Protein AF-A0A3D6DGV2-F1 (afdb_monomer_lite)

pLDDT: mean 93.71, std 5.13, range [60.53, 98.0]

Radius of gyration: 23.55 Å; chains: 1; bounding box: 54×22×65 Å

Sequence (144 aa):
LPEEVRERTDILDSVGNTTAAIGKGFAIASAALTALALFAAYVEFTGIDGINIFKANVLAALFIGGMIPVVFSALAMNSVGKAAMEMVQEVRRQFKEIPGILEGTGTPEYGKCVDISTQAALKEMMLPGAMTIAFPLVIGLVPL

Structure (mmCIF, N/CA/C/O backbone):
data_AF-A0A3D6DGV2-F1
#
_entry.id   AF-A0A3D6DGV2-F1
#
loop_
_atom_site.group_PDB
_atom_site.id
_atom_site.type_symbol
_atom_site.label_atom_id
_atom_site.label_alt_id
_atom_site.label_comp_id
_atom_site.label_asym_id
_atom_site.label_entity_id
_atom_site.label_seq_id
_atom_site.pdbx_PDB_ins_code
_atom_site.Cartn_x
_atom_site.Cartn_y
_atom_site.Cartn_z
_atom_site.occupancy
_atom_site.B_iso_or_equiv
_atom_site.auth_seq_id
_atom_site.auth_comp_id
_atom_site.auth_asym_id
_atom_site.auth_atom_id
_atom_site.pdbx_PDB_model_num
ATOM 1 N N . LEU A 1 1 ? -8.568 1.011 33.027 1.00 84.56 1 LEU A N 1
ATOM 2 C CA . LEU A 1 1 ? -7.113 1.158 33.272 1.00 84.56 1 LEU A CA 1
ATOM 3 C C . LEU A 1 1 ? -6.863 2.555 33.832 1.00 84.56 1 LEU A C 1
ATOM 5 O O . LEU A 1 1 ? -7.689 3.419 33.555 1.00 84.56 1 LEU A O 1
ATOM 9 N N . PRO A 1 2 ? -5.798 2.778 34.619 1.00 95.44 2 PRO A N 1
ATOM 10 C CA . PRO A 1 2 ? -5.408 4.117 35.064 1.00 95.44 2 PRO A CA 1
ATOM 11 C C . PRO A 1 2 ? -5.113 5.042 33.875 1.00 95.44 2 PRO A C 1
ATOM 13 O O . PRO A 1 2 ? -4.593 4.581 32.859 1.00 95.44 2 PRO A O 1
ATOM 16 N N . GLU A 1 3 ? -5.414 6.332 34.011 1.00 94.44 3 GLU A N 1
ATOM 17 C CA . GLU A 1 3 ? -5.217 7.344 32.958 1.00 94.44 3 GLU A CA 1
ATOM 18 C C . GLU A 1 3 ? -3.745 7.470 32.532 1.00 94.44 3 GLU A C 1
ATOM 20 O O . GLU A 1 3 ? -3.446 7.524 31.342 1.00 94.44 3 GLU A O 1
ATOM 25 N N . GLU A 1 4 ? -2.821 7.345 33.489 1.00 96.12 4 GLU A N 1
ATOM 26 C CA . GLU A 1 4 ? -1.368 7.317 33.261 1.00 96.12 4 GLU A CA 1
ATOM 27 C C . GLU A 1 4 ? -0.936 6.241 32.245 1.00 96.12 4 GLU A C 1
ATOM 29 O O . GLU A 1 4 ? 0.011 6.435 31.482 1.00 96.12 4 GLU A O 1
ATOM 34 N N . VAL A 1 5 ? -1.632 5.095 32.194 1.00 96.81 5 VAL A N 1
ATOM 35 C CA . VAL A 1 5 ? -1.332 4.044 31.207 1.00 96.81 5 VAL A CA 1
ATOM 36 C C . VAL A 1 5 ? -1.652 4.541 29.804 1.00 96.81 5 VAL A C 1
ATOM 38 O O . VAL A 1 5 ? -0.853 4.326 28.894 1.00 96.81 5 VAL A O 1
ATOM 41 N N . ARG A 1 6 ? -2.791 5.225 29.632 1.00 96.12 6 ARG A N 1
ATOM 42 C CA . ARG A 1 6 ? -3.200 5.760 28.334 1.00 96.12 6 ARG A CA 1
ATOM 43 C C . ARG A 1 6 ? -2.247 6.860 27.875 1.00 96.12 6 ARG A C 1
ATOM 45 O O . ARG A 1 6 ? -1.764 6.784 26.750 1.00 96.12 6 ARG A O 1
ATOM 52 N N . GLU A 1 7 ? -1.903 7.786 28.767 1.00 96.25 7 GLU A N 1
ATOM 53 C CA . GLU A 1 7 ? -0.954 8.871 28.496 1.00 96.25 7 GLU A CA 1
ATOM 54 C C . GLU A 1 7 ? 0.400 8.331 28.011 1.00 96.25 7 GLU A C 1
ATOM 56 O O . GLU A 1 7 ? 0.904 8.733 26.961 1.00 96.25 7 GLU A O 1
ATOM 61 N N . ARG A 1 8 ? 0.954 7.333 28.712 1.00 96.50 8 ARG A N 1
ATOM 62 C CA . ARG A 1 8 ? 2.198 6.673 28.291 1.00 96.50 8 ARG A CA 1
ATOM 63 C C . ARG A 1 8 ? 2.061 5.995 26.929 1.00 96.50 8 ARG A C 1
ATOM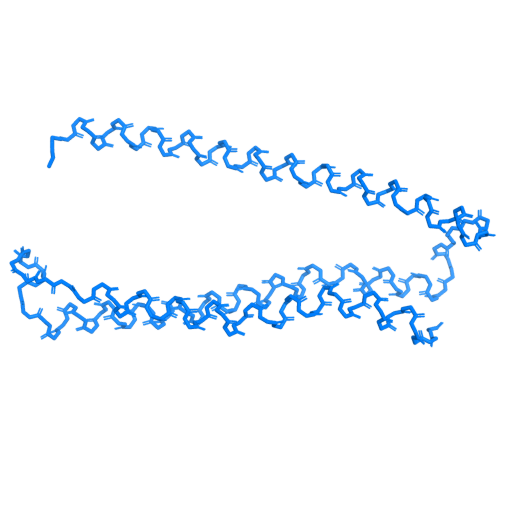 65 O O . ARG A 1 8 ? 2.970 6.106 26.108 1.00 96.50 8 ARG A O 1
ATOM 72 N N . THR A 1 9 ? 0.953 5.297 26.672 1.00 96.88 9 THR A N 1
ATOM 73 C CA . THR A 1 9 ? 0.738 4.639 25.373 1.00 96.88 9 THR A CA 1
ATOM 74 C C . THR A 1 9 ? 0.532 5.626 24.227 1.00 96.88 9 THR A C 1
ATOM 76 O O . THR A 1 9 ? 1.000 5.347 23.130 1.00 96.88 9 THR A O 1
ATOM 79 N N . ASP A 1 10 ? -0.086 6.785 24.463 1.00 96.44 10 ASP A N 1
ATOM 80 C CA . ASP A 1 10 ? -0.289 7.812 23.434 1.00 96.44 10 ASP A CA 1
ATOM 81 C C . ASP A 1 10 ? 1.039 8.491 23.050 1.00 96.44 10 ASP A C 1
ATOM 83 O O . ASP A 1 10 ? 1.294 8.742 21.869 1.00 96.44 10 ASP A O 1
ATOM 87 N N . ILE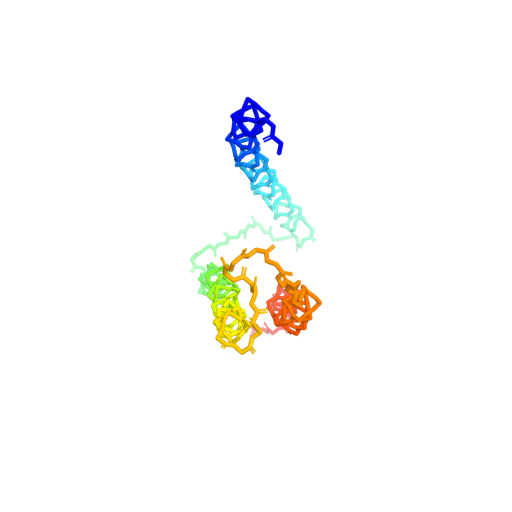 A 1 11 ? 1.942 8.709 24.018 1.00 96.25 11 ILE A N 1
ATOM 88 C CA . ILE A 1 11 ? 3.314 9.166 23.732 1.00 96.25 11 ILE A CA 1
ATOM 89 C C . ILE A 1 11 ? 4.044 8.139 22.853 1.00 96.25 11 ILE A C 1
ATOM 91 O O . ILE A 1 11 ? 4.689 8.511 21.870 1.00 96.25 11 ILE A O 1
ATOM 95 N N . LEU A 1 12 ? 3.928 6.848 23.178 1.00 97.31 12 LEU A N 1
ATOM 96 C CA . LEU A 1 12 ? 4.547 5.776 22.393 1.00 97.31 12 LEU A CA 1
ATOM 97 C C . LEU A 1 12 ? 3.948 5.652 20.985 1.00 97.31 12 LEU A C 1
ATOM 99 O O . LEU A 1 12 ? 4.707 5.454 20.037 1.00 97.31 12 LEU A O 1
ATOM 103 N N . ASP A 1 13 ? 2.632 5.803 20.823 1.00 97.56 13 ASP A N 1
ATOM 104 C CA . ASP A 1 13 ? 1.968 5.782 19.512 1.00 97.56 13 ASP A CA 1
ATOM 105 C C . ASP A 1 13 ? 2.446 6.935 18.619 1.00 97.56 13 ASP A C 1
ATOM 107 O O . ASP A 1 13 ? 2.792 6.732 17.455 1.00 97.56 13 ASP A O 1
ATOM 111 N N . SER A 1 14 ? 2.582 8.138 19.182 1.00 96.94 14 SER A N 1
ATOM 112 C CA . SER A 1 14 ? 3.115 9.306 18.469 1.00 96.94 14 SER A CA 1
ATOM 113 C C . SER A 1 14 ? 4.543 9.077 17.949 1.00 96.94 14 SER A C 1
ATOM 115 O O . SER A 1 14 ? 4.853 9.337 16.777 1.00 96.94 14 SER A O 1
ATOM 117 N N . VAL A 1 15 ? 5.414 8.507 18.791 1.00 97.25 15 VAL A N 1
ATOM 118 C CA . VAL A 1 15 ? 6.765 8.102 18.375 1.00 97.25 15 VAL A CA 1
ATOM 119 C C . VAL A 1 15 ? 6.689 7.013 17.300 1.00 97.25 15 VAL A C 1
ATOM 121 O O . VAL A 1 15 ? 7.359 7.126 16.273 1.00 97.25 15 VAL A O 1
ATOM 124 N N . GLY A 1 16 ? 5.825 6.010 17.479 1.00 97.81 16 GLY A N 1
ATOM 125 C CA . GLY A 1 16 ? 5.597 4.929 16.519 1.00 97.81 16 GLY A CA 1
ATOM 126 C C . GLY A 1 16 ? 5.166 5.426 15.137 1.00 97.81 16 GLY A C 1
ATOM 127 O O . GLY A 1 16 ? 5.715 4.980 14.130 1.00 97.81 16 GLY A O 1
ATOM 128 N N . ASN A 1 17 ? 4.270 6.412 15.072 1.00 97.69 17 ASN A N 1
ATOM 129 C CA . ASN A 1 17 ? 3.838 7.049 13.826 1.00 97.69 17 ASN A CA 1
ATOM 130 C C . ASN A 1 17 ? 5.006 7.738 13.100 1.00 97.69 17 ASN A C 1
ATOM 132 O O . ASN A 1 17 ? 5.144 7.620 11.877 1.00 97.69 17 ASN A O 1
ATOM 136 N N . THR A 1 18 ? 5.902 8.385 13.850 1.00 97.31 18 THR A N 1
ATOM 137 C CA . THR A 1 18 ? 7.126 8.992 13.304 1.00 97.31 18 THR A CA 1
ATOM 138 C C . THR A 1 18 ? 8.095 7.921 12.792 1.00 97.31 18 THR A C 1
ATOM 140 O O . THR A 1 18 ? 8.595 8.018 11.670 1.00 97.31 18 THR A O 1
ATOM 143 N N . THR A 1 19 ? 8.326 6.854 13.561 1.00 96.88 19 THR A N 1
ATOM 144 C CA . THR A 1 19 ? 9.184 5.731 13.150 1.00 96.88 19 THR A CA 1
ATOM 145 C C . THR A 1 19 ? 8.638 5.023 11.908 1.00 96.88 19 THR A C 1
ATOM 147 O O . THR A 1 19 ? 9.400 4.707 10.994 1.00 96.88 19 THR A O 1
ATOM 150 N N . ALA A 1 20 ? 7.320 4.833 11.816 1.00 96.69 20 ALA A N 1
ATOM 151 C CA . ALA A 1 20 ? 6.671 4.267 10.639 1.00 96.69 20 ALA A CA 1
ATOM 152 C C . ALA A 1 20 ? 6.875 5.147 9.394 1.00 96.69 20 ALA A C 1
ATOM 154 O O . ALA A 1 20 ? 7.108 4.626 8.302 1.00 96.69 20 ALA A O 1
ATOM 155 N N . ALA A 1 21 ? 6.830 6.476 9.543 1.00 97.62 21 ALA A N 1
ATOM 156 C CA . ALA A 1 21 ? 7.119 7.405 8.452 1.00 97.62 21 ALA A CA 1
ATOM 157 C C . ALA A 1 21 ? 8.585 7.320 7.991 1.00 97.62 21 ALA A C 1
ATOM 159 O O . ALA A 1 21 ? 8.838 7.252 6.787 1.00 97.62 21 ALA A O 1
ATOM 160 N N . ILE A 1 22 ? 9.539 7.238 8.926 1.00 97.62 22 ILE A N 1
ATOM 161 C CA . ILE A 1 22 ? 10.962 7.019 8.611 1.00 97.62 22 ILE A CA 1
ATOM 162 C C . ILE A 1 22 ? 11.143 5.703 7.840 1.00 97.62 22 ILE A C 1
ATOM 164 O O . ILE A 1 22 ? 11.808 5.684 6.804 1.00 97.62 22 ILE A O 1
ATOM 168 N N . GLY A 1 23 ? 10.499 4.622 8.293 1.00 97.50 23 GLY A N 1
ATOM 169 C CA . GLY A 1 23 ? 10.535 3.322 7.619 1.00 97.50 23 GLY A CA 1
ATOM 170 C C . GLY A 1 23 ? 10.005 3.377 6.183 1.00 97.50 23 GLY A C 1
ATOM 171 O O . GLY A 1 23 ? 10.646 2.855 5.270 1.00 97.50 23 GLY A O 1
ATOM 172 N N . LYS A 1 24 ? 8.883 4.075 5.952 1.00 97.06 24 LYS A N 1
ATOM 173 C CA . LYS A 1 24 ? 8.347 4.318 4.599 1.00 97.06 24 LYS A CA 1
ATOM 174 C C . LYS A 1 24 ? 9.337 5.098 3.731 1.00 97.06 24 LYS A C 1
ATOM 176 O O . LYS A 1 24 ? 9.557 4.722 2.583 1.00 97.06 24 LYS A O 1
ATOM 181 N N . GLY A 1 25 ? 9.959 6.145 4.275 1.00 97.12 25 GLY A N 1
ATOM 182 C CA . GLY A 1 25 ? 10.960 6.944 3.562 1.00 97.12 25 GLY A CA 1
ATOM 183 C C . GLY A 1 25 ? 12.175 6.118 3.134 1.00 97.12 25 GLY A C 1
ATOM 184 O O . GLY A 1 25 ? 12.586 6.178 1.976 1.00 97.12 25 GLY A O 1
ATOM 185 N N . PHE A 1 26 ? 12.702 5.289 4.038 1.00 97.38 26 PHE A N 1
ATOM 186 C CA . PHE A 1 26 ? 13.827 4.403 3.741 1.00 97.38 26 PHE A CA 1
ATOM 187 C C . PHE A 1 26 ? 13.479 3.368 2.664 1.00 97.38 26 PHE A C 1
ATOM 189 O O . PHE A 1 26 ? 14.246 3.178 1.722 1.00 97.38 26 PHE A O 1
ATOM 196 N N . ALA A 1 27 ? 12.298 2.747 2.758 1.00 97.44 27 ALA A N 1
ATOM 197 C CA . ALA A 1 27 ? 11.827 1.790 1.761 1.00 97.44 27 ALA A CA 1
ATOM 198 C C . ALA A 1 27 ? 11.716 2.420 0.362 1.00 97.44 27 ALA A C 1
ATOM 200 O O . ALA A 1 27 ? 12.177 1.826 -0.611 1.00 97.44 27 ALA A O 1
ATOM 201 N N . ILE A 1 28 ? 11.172 3.640 0.258 1.00 96.69 28 ILE A N 1
ATOM 202 C CA . ILE A 1 28 ? 11.053 4.368 -1.016 1.00 96.69 28 ILE A CA 1
ATOM 203 C C . ILE A 1 28 ? 12.435 4.700 -1.589 1.00 96.69 28 ILE A C 1
ATOM 205 O O . ILE A 1 28 ? 12.685 4.451 -2.768 1.00 96.69 28 ILE A O 1
ATOM 209 N N . ALA A 1 29 ? 13.343 5.234 -0.768 1.00 97.31 29 ALA A N 1
ATOM 210 C CA . ALA A 1 29 ? 14.686 5.602 -1.211 1.00 97.31 29 ALA A CA 1
ATOM 211 C C . ALA A 1 29 ? 15.484 4.378 -1.685 1.00 97.31 29 ALA A C 1
ATOM 213 O O . ALA A 1 29 ? 16.075 4.402 -2.765 1.00 97.31 29 ALA A O 1
ATOM 214 N N . SER A 1 30 ? 15.443 3.285 -0.917 1.00 98.00 30 SER A N 1
ATOM 215 C CA . SER A 1 30 ? 16.069 2.020 -1.301 1.00 98.00 30 SER A CA 1
ATOM 216 C C . SER A 1 30 ? 15.473 1.475 -2.600 1.00 98.00 30 SER A C 1
ATOM 218 O O . SER A 1 30 ? 16.224 1.107 -3.496 1.00 98.00 30 SER A O 1
ATOM 220 N N . ALA A 1 31 ? 14.143 1.462 -2.737 1.00 97.19 31 ALA A N 1
ATOM 221 C CA . ALA A 1 31 ? 13.474 0.995 -3.949 1.00 97.19 31 ALA A CA 1
ATOM 222 C C . ALA A 1 31 ? 13.845 1.832 -5.184 1.00 97.19 31 ALA A C 1
ATOM 224 O O . ALA A 1 31 ? 14.072 1.263 -6.249 1.00 97.19 31 ALA A O 1
ATOM 225 N N . ALA A 1 32 ? 13.964 3.157 -5.052 1.00 97.06 32 ALA A N 1
ATOM 226 C CA . ALA A 1 32 ? 14.380 4.035 -6.145 1.00 97.06 32 ALA A CA 1
ATOM 227 C C . ALA A 1 32 ? 15.824 3.755 -6.596 1.00 97.06 32 ALA A C 1
ATOM 229 O O . ALA A 1 32 ? 16.081 3.629 -7.793 1.00 97.06 32 ALA A O 1
ATOM 230 N N . LEU A 1 33 ? 16.758 3.597 -5.651 1.00 97.31 33 LEU A N 1
ATOM 231 C CA . LEU A 1 33 ? 18.149 3.249 -5.963 1.00 97.31 33 LEU A CA 1
ATOM 232 C C . LEU A 1 33 ? 18.253 1.863 -6.612 1.00 97.31 33 LEU A C 1
ATOM 234 O O . LEU A 1 33 ? 18.952 1.700 -7.611 1.00 97.31 33 LEU A O 1
ATOM 238 N N . THR A 1 34 ? 17.518 0.877 -6.094 1.00 97.81 34 THR A N 1
ATOM 239 C CA . THR A 1 34 ? 17.446 -0.461 -6.691 1.00 97.81 34 THR A CA 1
ATOM 240 C C . THR A 1 34 ? 16.844 -0.418 -8.094 1.00 97.81 34 THR A C 1
ATOM 242 O O . THR A 1 34 ? 17.373 -1.065 -8.992 1.00 97.81 34 THR A O 1
ATOM 245 N N . ALA A 1 35 ? 15.785 0.365 -8.320 1.00 95.56 35 ALA A N 1
ATOM 246 C CA . ALA A 1 35 ? 15.179 0.515 -9.639 1.00 95.56 35 ALA A CA 1
ATOM 247 C C . ALA A 1 35 ? 16.166 1.108 -10.657 1.00 95.56 35 ALA A C 1
ATOM 249 O O . ALA A 1 35 ? 16.258 0.597 -11.770 1.00 95.56 35 ALA A O 1
ATOM 250 N N . LEU A 1 36 ? 16.954 2.121 -10.274 1.00 94.19 36 LEU A N 1
ATOM 251 C CA . LEU A 1 36 ? 18.007 2.682 -11.130 1.00 94.19 36 LEU A CA 1
ATOM 252 C C . LEU A 1 36 ? 19.108 1.659 -11.445 1.00 94.19 36 LEU A C 1
ATOM 254 O O . LEU A 1 36 ? 19.545 1.564 -12.591 1.00 94.19 36 LEU A O 1
ATOM 258 N N . ALA A 1 37 ? 19.531 0.868 -10.457 1.00 96.31 37 ALA A N 1
ATOM 259 C CA . ALA A 1 37 ? 20.521 -0.187 -10.664 1.00 96.31 37 ALA A CA 1
ATOM 260 C C . ALA A 1 37 ? 20.003 -1.286 -11.608 1.00 96.31 37 ALA A C 1
ATOM 262 O O . ALA A 1 37 ? 20.705 -1.687 -12.534 1.00 96.31 37 ALA A O 1
ATOM 263 N N . LEU A 1 38 ? 18.755 -1.731 -11.423 1.00 95.19 38 LEU A N 1
ATOM 264 C CA . LEU A 1 38 ? 18.099 -2.694 -12.314 1.00 95.19 38 LEU A CA 1
ATOM 265 C C . LEU A 1 38 ? 17.928 -2.136 -13.731 1.00 95.19 38 LEU A C 1
ATOM 267 O O . LEU A 1 38 ? 18.046 -2.877 -14.701 1.00 95.19 38 LEU A O 1
ATOM 271 N N . PHE A 1 39 ? 17.686 -0.833 -13.860 1.00 90.44 39 PHE A N 1
ATOM 272 C CA . PHE A 1 39 ? 17.588 -0.165 -15.151 1.00 90.44 39 PHE A CA 1
ATOM 273 C C . PHE A 1 39 ? 18.931 -0.133 -15.890 1.00 90.44 39 PHE A C 1
ATOM 275 O O . PHE A 1 39 ? 18.979 -0.450 -17.075 1.00 90.44 39 PHE A O 1
ATOM 282 N N . ALA A 1 40 ? 20.029 0.173 -15.190 1.00 91.44 40 ALA A N 1
ATOM 283 C CA . ALA A 1 40 ? 21.376 0.080 -15.753 1.00 91.44 40 ALA A CA 1
ATOM 284 C C . ALA A 1 40 ? 21.709 -1.360 -16.186 1.00 91.44 40 ALA A C 1
ATOM 286 O O . ALA A 1 40 ? 22.165 -1.574 -17.308 1.00 91.44 40 ALA A O 1
ATOM 287 N N . ALA A 1 41 ? 21.385 -2.348 -15.344 1.00 94.25 41 ALA A N 1
ATOM 288 C CA . ALA A 1 41 ? 21.561 -3.762 -15.672 1.00 94.25 41 ALA A CA 1
ATOM 289 C C . ALA A 1 41 ? 20.717 -4.196 -16.887 1.00 94.25 41 ALA A 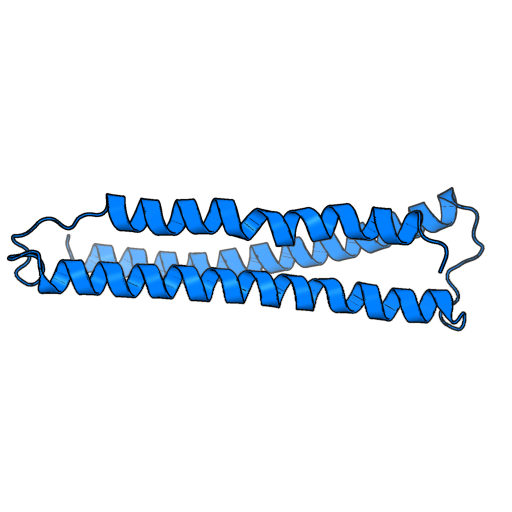C 1
ATOM 291 O O . ALA A 1 41 ? 21.167 -5.002 -17.695 1.00 94.25 41 ALA A O 1
ATOM 292 N N . TYR A 1 42 ? 19.507 -3.651 -17.054 1.00 90.56 42 TYR A N 1
ATOM 293 C CA . TYR A 1 42 ? 18.657 -3.917 -18.218 1.00 90.56 42 TYR A CA 1
ATOM 294 C C . TYR A 1 42 ? 19.254 -3.356 -19.517 1.00 90.56 42 TYR A C 1
ATOM 296 O O . TYR A 1 42 ? 19.247 -4.040 -20.541 1.00 90.56 42 TYR A O 1
ATOM 304 N N . VAL A 1 43 ? 19.793 -2.133 -19.481 1.00 91.31 43 VAL A N 1
ATOM 305 C CA . VAL A 1 43 ? 20.487 -1.513 -20.626 1.00 91.31 43 VAL A CA 1
ATOM 306 C C . VAL A 1 43 ? 21.678 -2.374 -21.057 1.00 91.31 43 VAL A C 1
ATOM 308 O O . VAL A 1 43 ? 21.806 -2.693 -22.237 1.00 91.31 43 VAL A O 1
ATOM 311 N N . GLU A 1 44 ? 22.491 -2.815 -20.094 1.00 92.12 44 GLU A N 1
ATOM 312 C CA . GLU A 1 44 ? 23.639 -3.695 -20.338 1.00 92.12 44 GLU A CA 1
ATOM 313 C C . GLU A 1 44 ? 23.211 -5.054 -20.910 1.00 92.12 44 GLU A C 1
ATOM 315 O O . GLU A 1 44 ? 23.739 -5.496 -21.928 1.00 92.12 44 GLU A O 1
ATOM 320 N N . PHE A 1 45 ? 22.206 -5.692 -20.307 1.00 92.75 45 PHE A N 1
ATOM 321 C CA . PHE A 1 45 ? 21.714 -7.004 -20.731 1.00 92.75 45 PHE A CA 1
ATOM 322 C C . PHE A 1 45 ? 21.105 -6.995 -22.140 1.00 92.75 45 PHE A C 1
ATOM 324 O O . PHE A 1 45 ? 21.257 -7.956 -22.892 1.00 92.75 45 PHE A O 1
ATOM 331 N N . THR A 1 46 ? 20.400 -5.922 -22.503 1.00 90.50 46 THR A N 1
ATOM 332 C CA . THR A 1 46 ? 19.766 -5.788 -23.826 1.00 90.50 46 THR A CA 1
ATOM 333 C C . THR A 1 46 ? 20.722 -5.292 -24.910 1.00 90.50 46 THR A C 1
ATOM 335 O O . THR A 1 46 ? 20.385 -5.378 -26.090 1.00 90.50 46 THR A O 1
ATOM 338 N N . GLY A 1 47 ? 21.901 -4.788 -24.533 1.00 89.00 47 GLY A N 1
ATOM 339 C CA . GLY A 1 47 ? 22.887 -4.245 -25.465 1.00 89.00 47 GLY A CA 1
ATOM 340 C C . GLY A 1 47 ? 22.443 -2.949 -26.147 1.00 89.00 47 GLY A C 1
ATOM 341 O O . GLY A 1 47 ? 22.932 -2.639 -27.231 1.00 89.00 47 GLY A O 1
ATOM 342 N N . ILE A 1 48 ? 21.498 -2.205 -25.560 1.00 87.75 48 ILE A N 1
ATOM 343 C CA . ILE A 1 48 ? 21.097 -0.899 -26.093 1.00 87.75 48 ILE A CA 1
ATOM 344 C C . ILE A 1 48 ? 22.127 0.161 -25.686 1.00 87.75 48 ILE A C 1
ATOM 346 O O . ILE A 1 48 ? 22.524 0.233 -24.529 1.00 87.75 48 ILE A O 1
ATOM 350 N N . ASP A 1 49 ? 22.510 1.043 -26.613 1.00 79.94 49 ASP A N 1
ATOM 351 C CA . ASP A 1 49 ? 23.501 2.108 -26.353 1.00 79.94 49 ASP A CA 1
ATOM 352 C C . ASP A 1 49 ? 23.026 3.153 -25.321 1.00 79.94 49 ASP A C 1
ATOM 354 O O . ASP A 1 49 ? 23.792 3.993 -24.850 1.00 79.94 49 ASP A O 1
ATOM 358 N N . GLY A 1 50 ? 21.735 3.127 -24.981 1.00 77.00 50 GLY A N 1
ATOM 359 C CA . GLY A 1 50 ? 21.101 4.010 -24.014 1.00 77.00 50 GLY A CA 1
ATOM 360 C C . GLY A 1 50 ? 19.636 4.278 -24.350 1.00 77.00 50 GLY A C 1
ATOM 361 O O . GLY A 1 50 ? 19.126 3.922 -25.417 1.00 77.00 50 GLY A O 1
ATOM 362 N N . ILE A 1 51 ? 18.933 4.930 -23.426 1.00 83.94 51 ILE A N 1
ATOM 363 C CA . ILE A 1 51 ? 17.500 5.201 -23.560 1.00 83.94 51 ILE A CA 1
ATOM 364 C C . ILE A 1 51 ? 17.294 6.626 -24.061 1.00 83.94 51 ILE A C 1
ATOM 366 O O . ILE A 1 51 ? 17.492 7.606 -23.346 1.00 83.94 51 ILE A O 1
ATOM 370 N N . ASN A 1 52 ? 16.900 6.734 -25.329 1.00 89.06 52 ASN A N 1
ATOM 371 C CA . ASN A 1 52 ? 16.647 8.012 -25.977 1.00 89.06 52 ASN A CA 1
ATOM 372 C C . ASN A 1 52 ? 15.191 8.453 -25.767 1.00 89.06 52 ASN A C 1
ATOM 374 O O . ASN A 1 52 ? 14.283 7.964 -26.441 1.00 89.06 52 ASN A O 1
ATOM 378 N N . ILE A 1 53 ? 14.992 9.426 -24.877 1.00 90.06 53 ILE A N 1
ATOM 379 C CA . ILE A 1 53 ? 13.680 10.006 -24.549 1.00 90.06 53 ILE A CA 1
ATOM 380 C C . ILE A 1 53 ? 13.039 10.803 -25.694 1.00 90.06 53 ILE A C 1
ATOM 382 O O . ILE A 1 53 ? 11.852 11.097 -25.632 1.00 90.06 53 ILE A O 1
ATOM 386 N N . PHE A 1 54 ? 13.788 11.144 -26.746 1.00 92.19 54 PHE A N 1
ATOM 387 C CA . PHE A 1 54 ? 13.231 11.794 -27.935 1.00 92.19 54 PHE A CA 1
ATOM 388 C C . PHE A 1 54 ? 12.550 10.804 -28.887 1.00 92.19 54 PHE A C 1
ATOM 390 O O . PHE A 1 54 ? 11.857 11.221 -29.814 1.00 92.19 54 PHE A O 1
ATOM 397 N N . LYS A 1 55 ? 12.715 9.489 -28.683 1.00 90.19 55 LYS A N 1
ATOM 398 C CA . LYS A 1 55 ? 11.944 8.489 -29.428 1.00 90.19 55 LYS A CA 1
ATOM 399 C C . LYS A 1 55 ? 10.500 8.499 -28.929 1.00 90.19 55 LYS A C 1
ATOM 401 O O . LYS A 1 55 ? 10.261 8.313 -27.737 1.00 90.19 55 LYS A O 1
ATOM 406 N N . ALA A 1 56 ? 9.549 8.643 -29.853 1.00 91.50 56 ALA A N 1
ATOM 407 C CA . ALA A 1 56 ? 8.121 8.712 -29.541 1.00 91.50 56 ALA A CA 1
ATOM 408 C C . ALA A 1 56 ? 7.654 7.552 -28.642 1.00 91.50 56 ALA A C 1
ATOM 410 O O . ALA A 1 56 ? 6.985 7.791 -27.642 1.00 91.50 56 ALA A O 1
ATOM 411 N N . ASN A 1 57 ? 8.084 6.320 -28.935 1.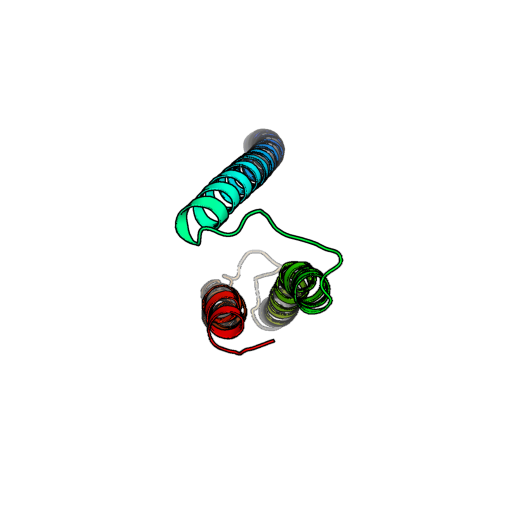00 88.75 57 ASN A N 1
ATOM 412 C CA . ASN A 1 57 ? 7.660 5.127 -28.193 1.00 88.75 57 ASN A CA 1
ATOM 413 C C . ASN A 1 57 ? 8.194 5.132 -26.749 1.00 88.75 57 ASN A C 1
AT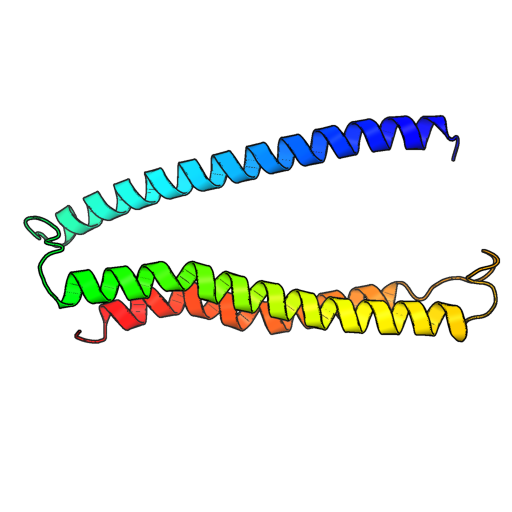OM 415 O O . ASN A 1 57 ? 7.470 4.780 -25.822 1.00 88.75 57 ASN A O 1
ATOM 419 N N . VAL A 1 58 ? 9.430 5.604 -26.537 1.00 90.25 58 VAL A N 1
ATOM 420 C CA . VAL A 1 58 ? 10.039 5.727 -25.199 1.00 90.25 58 VAL A CA 1
ATOM 421 C C . VAL A 1 58 ? 9.325 6.804 -24.387 1.00 90.25 58 VAL A C 1
ATOM 423 O O . VAL A 1 58 ? 8.988 6.581 -23.226 1.00 90.25 58 VAL A O 1
ATOM 426 N N . LEU A 1 59 ? 9.056 7.959 -25.000 1.00 92.69 59 LEU A N 1
ATOM 427 C CA . LEU A 1 59 ? 8.356 9.057 -24.340 1.00 92.69 59 LEU A CA 1
ATOM 428 C C . LEU A 1 59 ? 6.909 8.682 -23.988 1.00 92.69 59 LEU A C 1
ATOM 430 O O . LEU A 1 59 ? 6.446 8.970 -22.886 1.00 92.69 59 LEU A O 1
ATOM 434 N N . ALA A 1 60 ? 6.208 7.993 -24.891 1.00 91.69 60 ALA A N 1
ATOM 435 C CA . ALA A 1 60 ? 4.865 7.482 -24.641 1.00 91.69 60 ALA A CA 1
ATOM 436 C C . ALA A 1 60 ? 4.857 6.475 -23.479 1.00 91.69 60 ALA A C 1
ATOM 438 O O . ALA A 1 60 ? 4.068 6.624 -22.544 1.00 91.69 60 ALA A O 1
ATOM 439 N N . ALA A 1 61 ? 5.772 5.499 -23.485 1.00 91.19 61 ALA A N 1
ATOM 440 C CA . ALA A 1 61 ? 5.895 4.516 -22.411 1.00 91.19 61 ALA A CA 1
ATOM 441 C C . ALA A 1 61 ? 6.257 5.159 -21.060 1.00 91.19 61 ALA A C 1
ATOM 443 O O . ALA A 1 61 ? 5.744 4.727 -20.029 1.00 91.19 61 ALA A O 1
ATOM 444 N N . LEU A 1 62 ? 7.073 6.221 -21.054 1.00 93.12 62 LEU A N 1
ATOM 445 C CA . LEU A 1 62 ? 7.398 6.989 -19.850 1.00 93.12 62 LEU A CA 1
ATOM 446 C C . LEU A 1 62 ? 6.145 7.611 -19.218 1.00 93.12 62 LEU A C 1
ATOM 448 O O . LEU A 1 62 ? 5.942 7.480 -18.011 1.00 93.12 62 LEU A O 1
ATOM 452 N N . PHE A 1 63 ? 5.283 8.249 -20.017 1.00 93.62 63 PHE A N 1
ATOM 453 C CA . PHE A 1 63 ? 4.031 8.819 -19.510 1.00 93.62 63 PHE A CA 1
ATOM 454 C C . PHE A 1 63 ? 3.058 7.742 -19.028 1.00 93.62 63 PHE A C 1
ATOM 456 O O . PHE A 1 63 ? 2.481 7.885 -17.951 1.00 93.62 63 PHE A O 1
ATOM 463 N N . ILE A 1 64 ? 2.903 6.647 -19.781 1.00 92.88 64 ILE A N 1
ATOM 464 C CA . ILE A 1 64 ? 2.041 5.528 -19.377 1.00 92.88 64 ILE A CA 1
ATOM 465 C C . ILE A 1 64 ? 2.537 4.931 -18.054 1.00 92.88 64 ILE A C 1
ATOM 467 O O . ILE A 1 64 ? 1.755 4.801 -17.115 1.00 92.88 64 ILE A O 1
ATOM 471 N N . GLY A 1 65 ? 3.835 4.633 -17.944 1.00 93.19 65 GLY A N 1
ATOM 472 C CA . GLY A 1 65 ? 4.446 4.113 -16.720 1.00 93.19 65 GLY A CA 1
ATOM 473 C C . GLY A 1 65 ? 4.306 5.072 -15.535 1.00 93.19 65 GLY A C 1
ATOM 474 O O . GLY A 1 65 ? 3.963 4.641 -14.437 1.00 93.19 65 GLY A O 1
ATOM 475 N N . GLY A 1 66 ? 4.479 6.378 -15.760 1.00 94.44 66 GLY A N 1
ATOM 476 C CA . GLY A 1 66 ? 4.293 7.413 -14.739 1.00 94.44 66 GLY A CA 1
ATOM 477 C C . GLY A 1 66 ? 2.857 7.531 -14.215 1.00 94.44 66 GLY A C 1
ATOM 478 O O . GLY A 1 66 ? 2.656 7.928 -13.068 1.00 94.44 66 GLY A O 1
ATOM 479 N N . MET A 1 67 ? 1.851 7.144 -15.006 1.00 95.56 67 MET A N 1
ATOM 480 C CA . MET A 1 67 ? 0.453 7.121 -14.562 1.00 95.56 67 MET A CA 1
ATOM 481 C C . MET A 1 67 ? 0.114 5.907 -13.689 1.00 95.56 67 MET A C 1
ATOM 483 O O . MET A 1 67 ? -0.816 5.989 -12.884 1.00 95.56 67 MET A O 1
ATOM 487 N N . ILE A 1 68 ? 0.852 4.795 -13.791 1.00 94.25 68 ILE A N 1
ATOM 488 C CA . ILE A 1 68 ? 0.532 3.553 -13.065 1.00 94.25 68 ILE A CA 1
ATOM 489 C C . ILE A 1 68 ? 0.450 3.748 -11.541 1.00 94.25 68 ILE A C 1
ATOM 491 O O . ILE A 1 68 ? -0.547 3.309 -10.963 1.00 94.25 68 ILE A O 1
ATOM 495 N N . PRO A 1 69 ? 1.389 4.441 -10.861 1.00 95.12 69 PRO A N 1
ATOM 496 C CA . PRO A 1 69 ? 1.268 4.704 -9.424 1.00 95.12 69 PRO A CA 1
ATOM 497 C C . PRO A 1 69 ? 0.023 5.520 -9.049 1.00 95.12 69 PRO A C 1
ATOM 499 O O . PRO A 1 69 ? -0.574 5.293 -7.994 1.00 95.12 69 PRO A O 1
ATOM 502 N N . VAL A 1 70 ? -0.396 6.451 -9.914 1.00 96.00 70 VAL A N 1
ATOM 503 C CA . VAL A 1 70 ? -1.592 7.280 -9.696 1.00 96.00 70 VAL A CA 1
ATOM 504 C C . VAL A 1 70 ? -2.853 6.429 -9.817 1.00 96.00 70 VAL A C 1
ATOM 506 O O . VAL A 1 70 ? -3.715 6.485 -8.942 1.00 96.00 70 VAL A O 1
ATOM 509 N N . VAL A 1 71 ? -2.935 5.585 -10.850 1.00 96.25 71 VAL A N 1
ATOM 510 C CA . VAL A 1 71 ? -4.053 4.647 -11.037 1.00 96.25 71 VAL A CA 1
ATOM 511 C C . VAL A 1 71 ? -4.116 3.643 -9.885 1.00 96.25 71 VAL A C 1
ATOM 513 O O . VAL A 1 71 ? -5.187 3.437 -9.317 1.00 96.25 71 VAL A O 1
ATOM 516 N N . PHE A 1 72 ? -2.976 3.077 -9.477 1.00 96.00 72 PHE A N 1
ATOM 517 C CA . PHE A 1 72 ? -2.883 2.194 -8.311 1.00 96.00 72 PHE 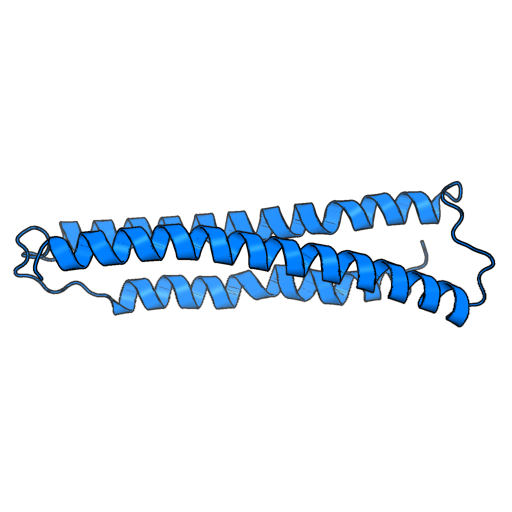A CA 1
ATOM 518 C C . PHE A 1 72 ? -3.435 2.865 -7.050 1.00 96.00 72 PHE A C 1
ATOM 520 O O . PHE A 1 72 ? -4.270 2.291 -6.351 1.00 96.00 72 PHE A O 1
ATOM 527 N N . SER A 1 73 ? -3.006 4.101 -6.787 1.00 96.06 73 SER A N 1
ATOM 528 C CA . SER A 1 73 ? -3.442 4.867 -5.618 1.00 96.06 73 SER A CA 1
ATOM 529 C C . SER A 1 73 ? -4.942 5.156 -5.658 1.00 96.06 73 SER A C 1
ATOM 531 O O . SER A 1 73 ? -5.621 4.987 -4.649 1.00 96.06 73 SER A O 1
ATOM 533 N N . ALA A 1 74 ? -5.479 5.531 -6.822 1.00 96.81 74 ALA A N 1
ATOM 534 C CA . ALA A 1 74 ? -6.905 5.790 -6.995 1.00 96.81 74 ALA A CA 1
ATOM 535 C C . ALA A 1 74 ? -7.756 4.537 -6.737 1.00 96.81 74 ALA A C 1
ATOM 537 O O . ALA A 1 74 ? -8.766 4.616 -6.037 1.00 96.81 74 ALA A O 1
ATOM 538 N N . LEU A 1 75 ? -7.332 3.378 -7.255 1.00 95.81 75 LEU A N 1
ATOM 539 C CA . LEU A 1 75 ? -8.001 2.104 -6.994 1.00 95.81 75 LEU A CA 1
ATOM 540 C C . LEU A 1 75 ? -7.971 1.772 -5.499 1.00 95.81 75 LEU A C 1
ATOM 542 O O . LEU A 1 75 ? -9.028 1.562 -4.912 1.00 95.81 75 LEU A O 1
ATOM 546 N N . ALA A 1 76 ? -6.794 1.821 -4.867 1.00 94.88 76 ALA A N 1
ATOM 547 C CA . ALA A 1 76 ? -6.642 1.514 -3.446 1.00 94.88 76 ALA A CA 1
ATOM 548 C C . ALA A 1 76 ? -7.479 2.444 -2.546 1.00 94.88 76 ALA A C 1
ATOM 550 O O . ALA A 1 76 ? -8.177 1.974 -1.648 1.00 94.88 76 ALA A O 1
ATOM 551 N N . MET A 1 77 ? -7.461 3.758 -2.799 1.00 96.56 77 MET A N 1
ATOM 552 C CA . MET A 1 77 ? -8.248 4.730 -2.030 1.00 96.56 77 MET A CA 1
ATOM 553 C C . MET A 1 77 ? -9.756 4.533 -2.215 1.00 96.56 77 MET A C 1
ATOM 555 O O . MET A 1 77 ? -10.506 4.624 -1.243 1.00 96.56 77 MET A O 1
ATOM 559 N N . ASN A 1 78 ? -10.210 4.226 -3.434 1.00 95.38 78 ASN A N 1
ATOM 560 C CA . ASN A 1 78 ? -11.617 3.930 -3.700 1.00 95.38 78 ASN A CA 1
ATOM 561 C C . ASN A 1 78 ? -12.075 2.666 -2.952 1.00 95.38 78 ASN A C 1
ATOM 563 O O . ASN A 1 78 ? -13.137 2.661 -2.329 1.00 95.38 78 ASN A O 1
ATOM 567 N N . SER A 1 79 ? -11.256 1.614 -2.953 1.00 94.94 79 SER A N 1
ATOM 568 C CA . SER A 1 79 ? -11.531 0.373 -2.226 1.00 94.94 79 SER A CA 1
ATOM 569 C C . SER A 1 79 ? -11.620 0.590 -0.712 1.00 94.94 79 SER A C 1
ATOM 571 O O . SER A 1 79 ? -12.564 0.114 -0.081 1.00 94.94 79 SER A O 1
ATOM 573 N N . VAL A 1 80 ? -10.702 1.378 -0.134 1.00 96.31 80 VAL A N 1
ATOM 574 C CA . VAL A 1 80 ? -10.770 1.777 1.284 1.00 96.31 80 VAL A CA 1
ATOM 575 C C . VAL A 1 80 ? -12.044 2.573 1.566 1.00 96.31 80 VAL A C 1
ATOM 577 O O . VAL A 1 80 ? -12.713 2.308 2.560 1.00 96.31 80 VAL A O 1
ATOM 580 N N . GLY A 1 81 ? -12.419 3.507 0.687 1.00 95.94 81 GLY A N 1
ATOM 581 C CA . GLY A 1 81 ? -13.633 4.311 0.841 1.00 95.94 81 GLY A CA 1
ATOM 582 C C . GLY A 1 81 ? -14.911 3.468 0.904 1.00 95.94 81 GLY A C 1
ATOM 583 O O . GLY A 1 81 ? -15.752 3.693 1.774 1.00 95.94 81 GLY A O 1
ATOM 584 N N . LYS A 1 82 ? -15.038 2.459 0.032 1.00 94.38 82 LYS A N 1
ATOM 585 C CA . LYS A 1 82 ? -16.177 1.524 0.042 1.00 94.38 82 LYS A CA 1
ATOM 586 C C . LYS A 1 82 ? -16.237 0.714 1.338 1.00 94.38 82 LYS A C 1
ATOM 588 O O . LYS A 1 82 ? -17.263 0.727 2.013 1.00 94.38 82 LYS A O 1
ATOM 593 N N . ALA A 1 83 ? -15.124 0.083 1.719 1.00 95.94 83 ALA A N 1
ATOM 594 C CA . ALA A 1 83 ? -15.040 -0.729 2.934 1.00 95.94 83 ALA A CA 1
ATOM 595 C C . ALA A 1 83 ? -15.306 0.098 4.204 1.00 95.94 83 ALA A C 1
ATOM 597 O O . ALA A 1 83 ? -15.991 -0.350 5.121 1.00 95.94 83 ALA A O 1
ATOM 598 N N . ALA A 1 84 ? -14.801 1.334 4.248 1.00 97.00 84 ALA A N 1
ATOM 599 C CA . ALA A 1 84 ? -15.040 2.252 5.353 1.00 97.00 84 ALA A CA 1
ATOM 600 C C . ALA A 1 84 ? -16.520 2.643 5.464 1.00 97.00 84 ALA A C 1
ATOM 602 O O . ALA A 1 84 ? -17.039 2.743 6.574 1.00 97.00 84 ALA A O 1
ATOM 603 N N . MET A 1 85 ? -17.220 2.833 4.341 1.00 97.06 85 MET A N 1
ATOM 604 C CA . MET A 1 85 ? -18.648 3.151 4.370 1.00 97.06 85 MET A CA 1
ATOM 605 C C . MET A 1 85 ? -19.477 1.986 4.921 1.00 97.06 85 MET A C 1
ATOM 607 O O . MET A 1 85 ? -20.347 2.208 5.764 1.00 97.06 85 MET A O 1
ATOM 611 N N . GLU A 1 86 ? -19.176 0.754 4.504 1.00 96.88 86 GLU A N 1
ATOM 612 C CA . GLU A 1 86 ? -19.802 -0.459 5.050 1.00 96.88 86 GLU A CA 1
ATOM 613 C C . GLU A 1 86 ? -19.524 -0.599 6.555 1.00 96.88 86 GLU A C 1
ATOM 615 O O . GLU A 1 86 ? -20.449 -0.812 7.339 1.00 96.88 86 GLU A O 1
ATOM 620 N N . MET A 1 87 ? -18.277 -0.369 6.980 1.00 97.44 87 MET A N 1
ATOM 621 C CA . MET A 1 87 ? -17.884 -0.372 8.393 1.00 97.44 87 MET A CA 1
ATOM 622 C C . MET A 1 87 ? -18.678 0.656 9.214 1.00 97.44 87 MET A C 1
ATOM 624 O O . MET A 1 87 ? -19.187 0.345 10.289 1.00 97.44 87 MET A O 1
ATOM 628 N N . VAL A 1 88 ? -18.823 1.887 8.713 1.00 97.69 88 VAL A N 1
ATOM 629 C CA . VAL A 1 88 ? -19.583 2.947 9.397 1.00 97.69 88 VAL A CA 1
ATOM 630 C C . VAL A 1 88 ? -21.063 2.587 9.501 1.00 97.69 88 VAL A C 1
ATOM 632 O O . VAL A 1 88 ? -21.677 2.830 10.542 1.00 97.69 88 VAL A O 1
ATOM 635 N N . GLN A 1 89 ? -21.651 2.029 8.442 1.00 97.62 89 GLN A N 1
ATOM 636 C CA . GLN A 1 89 ? -23.044 1.582 8.462 1.00 97.62 89 GLN A CA 1
ATOM 637 C C . GLN A 1 89 ? -23.255 0.464 9.487 1.00 97.62 89 GLN A C 1
ATOM 639 O O . GLN A 1 89 ? -24.219 0.531 10.249 1.00 97.62 89 GLN A O 1
ATOM 644 N N . GLU A 1 90 ? -22.332 -0.494 9.572 1.00 97.62 90 GLU A N 1
ATOM 645 C CA . GLU A 1 90 ? -22.401 -1.594 10.534 1.00 97.62 90 GLU A CA 1
ATOM 646 C C . GLU A 1 90 ? -22.246 -1.113 11.982 1.00 97.62 90 GLU A C 1
ATOM 648 O O . GLU A 1 90 ? -23.062 -1.452 12.836 1.00 97.62 90 GLU A O 1
ATOM 653 N N . VAL A 1 91 ? -21.275 -0.241 12.266 1.00 96.94 91 VAL A N 1
ATOM 654 C CA . VAL A 1 91 ? -21.111 0.341 13.610 1.00 96.94 91 VAL A CA 1
ATOM 655 C C . VAL A 1 91 ? -22.355 1.141 14.016 1.00 96.94 91 VAL A C 1
ATOM 657 O O . VAL A 1 91 ? -22.834 1.026 15.144 1.00 96.94 91 VAL A O 1
ATOM 660 N N . ARG A 1 92 ? -22.934 1.921 13.092 1.00 97.00 92 ARG A N 1
ATOM 661 C CA . ARG A 1 92 ? -24.187 2.657 13.341 1.00 97.00 92 ARG A CA 1
ATOM 662 C C . ARG A 1 92 ? -25.367 1.725 13.598 1.00 97.00 92 ARG A C 1
ATOM 664 O O . ARG A 1 92 ? -26.191 2.034 14.457 1.00 97.00 92 ARG A O 1
ATOM 671 N N . ARG A 1 93 ? -25.457 0.611 12.867 1.00 97.38 93 ARG A N 1
ATOM 672 C CA . ARG A 1 93 ? -26.476 -0.420 13.083 1.00 97.38 93 ARG A CA 1
ATOM 673 C C . ARG A 1 93 ? -26.347 -1.002 14.488 1.00 97.38 93 ARG A C 1
ATOM 675 O O . ARG A 1 93 ? -27.330 -0.988 15.222 1.00 97.38 93 ARG A O 1
ATOM 682 N N . GLN A 1 94 ? -25.141 -1.411 14.888 1.00 96.75 94 GLN A N 1
ATOM 683 C CA . GLN A 1 94 ? -24.890 -1.965 16.221 1.00 96.75 94 GLN A CA 1
ATOM 684 C C . GLN A 1 94 ? -25.270 -0.978 17.331 1.00 96.75 94 GLN A C 1
ATOM 686 O O . GLN A 1 94 ? -25.997 -1.357 18.243 1.00 96.75 94 GLN A O 1
ATOM 691 N N . PHE A 1 95 ? -24.892 0.301 17.219 1.00 95.88 95 PHE A N 1
ATOM 692 C CA . PHE A 1 95 ? -25.293 1.319 18.201 1.00 95.88 95 PHE A CA 1
ATOM 693 C C . PHE A 1 95 ? -26.805 1.558 18.284 1.00 95.88 95 PHE A C 1
ATOM 695 O O . PHE A 1 95 ? -27.292 1.967 19.335 1.00 95.88 95 PHE A O 1
ATOM 702 N N . LYS A 1 96 ? -27.550 1.352 17.193 1.00 95.31 96 LYS A N 1
ATOM 703 C CA . LYS A 1 96 ? -29.000 1.586 17.151 1.00 95.31 96 LYS A CA 1
ATOM 704 C C . LYS A 1 96 ? -29.810 0.369 17.600 1.00 95.31 96 LYS A C 1
ATOM 706 O O . LYS A 1 96 ? -30.857 0.535 18.217 1.00 95.31 96 LYS A O 1
ATOM 711 N N . GLU A 1 97 ? -29.380 -0.828 17.216 1.00 95.25 97 GLU A N 1
ATOM 712 C CA . GLU A 1 97 ? -30.164 -2.059 17.354 1.00 95.25 97 GLU A CA 1
ATOM 713 C C . GLU A 1 97 ? -29.793 -2.878 18.591 1.00 95.25 97 GLU A C 1
ATOM 715 O O . GLU A 1 97 ? -30.651 -3.586 19.115 1.00 95.25 97 GLU A O 1
ATOM 720 N N . ILE A 1 98 ? -28.546 -2.794 19.066 1.00 92.69 98 ILE A N 1
ATOM 721 C CA . ILE A 1 98 ? -28.077 -3.586 20.205 1.00 92.69 98 ILE A CA 1
ATOM 722 C C . ILE A 1 98 ? -28.172 -2.729 21.476 1.00 92.69 98 ILE A C 1
ATOM 724 O O . ILE A 1 98 ? -27.390 -1.787 21.645 1.00 92.69 98 ILE A O 1
ATOM 728 N N . PRO A 1 99 ? -29.110 -3.036 22.391 1.00 91.88 99 PRO A N 1
ATOM 729 C CA . PRO A 1 99 ? -29.251 -2.285 23.629 1.00 91.88 99 PRO A CA 1
ATOM 730 C C . PRO A 1 99 ? -28.031 -2.493 24.531 1.00 91.88 99 PRO A C 1
ATOM 732 O O . PRO A 1 99 ? -27.447 -3.578 24.574 1.00 91.88 99 PRO A O 1
ATOM 735 N N . GLY A 1 100 ? -27.656 -1.462 25.284 1.00 91.25 100 GLY A N 1
ATOM 736 C CA . GLY A 1 100 ? -26.572 -1.538 26.256 1.00 91.25 100 GLY A CA 1
ATOM 737 C C . GLY A 1 100 ? -25.197 -1.165 25.706 1.00 91.25 100 GLY A C 1
ATOM 738 O O . GLY A 1 100 ? -24.287 -0.976 26.509 1.00 91.25 100 GLY A O 1
ATOM 739 N N . ILE A 1 101 ? -24.988 -1.052 24.385 1.00 92.25 101 ILE A N 1
ATOM 740 C CA . ILE A 1 101 ? -23.656 -0.716 23.844 1.00 92.25 101 ILE A CA 1
ATOM 741 C C . ILE A 1 101 ? -23.227 0.697 24.257 1.00 92.25 101 ILE A C 1
ATOM 743 O O . ILE A 1 101 ? -22.093 0.887 24.692 1.00 92.25 101 ILE A O 1
ATOM 747 N N . LEU A 1 102 ? -24.119 1.685 24.142 1.00 90.12 102 LEU A N 1
ATOM 748 C CA . LEU A 1 102 ? -23.812 3.070 24.519 1.00 90.12 102 LEU A CA 1
ATOM 749 C C . LEU A 1 102 ? -23.715 3.234 26.040 1.00 90.12 102 LEU A C 1
ATOM 751 O O . LEU A 1 102 ? -22.946 4.056 26.530 1.00 90.12 102 LEU A O 1
ATOM 755 N N . GLU A 1 103 ? -24.456 2.412 26.780 1.00 92.81 103 GLU A N 1
ATOM 756 C CA . GLU A 1 103 ? -24.428 2.340 28.238 1.00 92.81 103 GLU A CA 1
ATOM 757 C C . GLU A 1 103 ? -23.246 1.505 28.769 1.00 92.81 103 GLU A C 1
ATOM 759 O O . GLU A 1 103 ? -23.054 1.415 29.981 1.00 92.81 103 GLU A O 1
ATOM 764 N N . GLY A 1 104 ? -22.461 0.873 27.886 1.00 90.25 104 GLY A N 1
ATOM 765 C CA . GLY A 1 104 ? -21.309 0.035 28.235 1.00 90.25 104 GLY A CA 1
ATOM 766 C C . GLY A 1 104 ? -21.655 -1.318 28.873 1.00 90.25 104 GLY A C 1
ATOM 767 O O . GLY A 1 104 ? -20.770 -1.985 29.403 1.00 90.25 104 GLY A O 1
ATOM 768 N N . THR A 1 105 ? -22.925 -1.728 28.842 1.00 92.81 105 THR A N 1
ATOM 769 C CA . THR A 1 105 ? -23.414 -3.008 29.388 1.00 92.81 105 THR A CA 1
ATOM 770 C C . THR A 1 105 ? -23.612 -4.086 28.316 1.00 92.81 105 THR A C 1
ATOM 772 O O . THR A 1 105 ? -23.624 -5.275 28.631 1.00 92.81 105 THR A O 1
ATOM 775 N N . GLY A 1 106 ? -23.743 -3.683 27.051 1.00 88.38 106 GLY A N 1
ATOM 776 C CA . GLY A 1 106 ? -23.887 -4.548 25.883 1.00 88.38 106 GLY A CA 1
ATOM 777 C C . GLY A 1 106 ? -22.541 -4.881 25.243 1.00 88.38 106 GLY A C 1
ATOM 778 O O . GLY A 1 106 ? -21.606 -4.081 25.270 1.00 88.38 106 GLY A O 1
ATOM 779 N N . THR A 1 107 ? -22.442 -6.068 24.644 1.00 93.12 107 THR A N 1
ATOM 780 C CA . THR A 1 107 ? -21.235 -6.516 23.936 1.00 93.12 107 THR A CA 1
ATOM 781 C C . THR A 1 107 ? -21.379 -6.273 22.427 1.00 93.12 107 THR A C 1
ATOM 783 O O . THR A 1 107 ? -22.351 -6.744 21.835 1.00 93.12 107 THR A O 1
ATOM 786 N N . PRO A 1 108 ? -20.452 -5.533 21.786 1.00 94.88 108 PRO A N 1
ATOM 787 C CA . PRO A 1 108 ? -20.472 -5.327 20.339 1.00 94.88 108 PRO A CA 1
ATOM 788 C C . PRO A 1 108 ? -20.177 -6.604 19.546 1.00 94.88 108 PRO A C 1
ATOM 790 O O . PRO A 1 108 ? -19.437 -7.485 19.992 1.00 94.88 108 PRO A O 1
ATOM 793 N N . GLU A 1 109 ? -20.669 -6.665 18.310 1.00 96.00 109 GLU A N 1
ATOM 794 C CA . GLU A 1 109 ? -20.375 -7.753 17.376 1.00 96.00 109 GLU A CA 1
ATOM 795 C C . GLU A 1 109 ? -19.068 -7.466 16.616 1.00 96.00 109 GLU A C 1
ATOM 797 O O . GLU A 1 109 ? -19.071 -7.105 15.437 1.00 96.00 109 GLU A O 1
ATOM 802 N N . TYR A 1 110 ? -17.919 -7.636 17.277 1.00 95.62 110 TYR A N 1
ATOM 803 C CA . TYR A 1 110 ? -16.604 -7.356 16.674 1.00 95.62 110 TYR A CA 1
ATOM 804 C C . TYR A 1 110 ? -16.328 -8.164 15.397 1.00 95.62 110 TYR A C 1
ATOM 806 O O . TYR A 1 110 ? -15.710 -7.651 14.463 1.00 95.62 110 TYR A O 1
ATOM 814 N N . GLY A 1 111 ? -16.810 -9.412 15.340 1.00 97.19 111 GLY A N 1
ATOM 815 C CA . GLY A 1 111 ? -16.630 -10.298 14.186 1.00 97.19 111 GLY A CA 1
ATOM 816 C C . GLY A 1 111 ? -17.190 -9.711 12.889 1.00 97.19 111 GLY A C 1
ATOM 817 O O . GLY A 1 111 ? -16.551 -9.826 11.852 1.00 97.19 111 GLY A O 1
ATOM 818 N N . LYS A 1 112 ? -18.308 -8.974 12.956 1.00 96.31 112 LYS A N 1
ATOM 819 C CA . LYS A 1 112 ? -18.914 -8.330 11.780 1.00 96.31 112 LYS A CA 1
ATOM 820 C C . LYS A 1 112 ? -17.986 -7.293 11.152 1.00 96.31 112 LYS A C 1
ATOM 822 O O . LYS A 1 112 ? -17.800 -7.284 9.939 1.00 96.31 112 LYS A O 1
ATOM 827 N N . CYS A 1 113 ? -17.355 -6.460 11.975 1.00 96.38 113 CYS A N 1
ATOM 828 C CA . CYS A 1 113 ? -16.378 -5.475 11.513 1.00 96.38 113 CYS A CA 1
ATOM 829 C C . CYS A 1 113 ? -15.141 -6.152 10.897 1.00 96.38 113 CYS A C 1
ATOM 831 O O . CYS A 1 113 ? -14.646 -5.729 9.847 1.00 96.38 113 CYS A O 1
ATOM 833 N N . VAL A 1 114 ? -14.659 -7.234 11.520 1.00 97.50 114 VAL A N 1
ATOM 834 C CA . VAL A 1 114 ? -13.541 -8.030 10.990 1.00 97.50 114 VAL A CA 1
ATOM 835 C C . VAL A 1 114 ? -13.903 -8.622 9.628 1.00 97.50 114 VAL A C 1
ATOM 837 O O . VAL A 1 114 ? -13.126 -8.466 8.686 1.00 97.50 114 VAL A O 1
ATOM 840 N N . ASP A 1 115 ? -15.091 -9.207 9.484 1.00 97.44 115 ASP A N 1
ATOM 841 C CA . ASP A 1 115 ? -15.563 -9.804 8.233 1.00 97.44 115 ASP A CA 1
ATOM 842 C C . ASP A 1 115 ? -15.638 -8.776 7.098 1.00 97.44 115 ASP A C 1
ATOM 844 O O . ASP A 1 115 ? -15.120 -9.038 6.011 1.00 97.44 115 ASP A O 1
ATOM 848 N N . ILE A 1 116 ? -16.206 -7.589 7.352 1.00 96.44 116 ILE A N 1
ATOM 849 C CA . ILE A 1 116 ? -16.298 -6.498 6.363 1.00 96.44 116 ILE A CA 1
ATOM 850 C C . ILE A 1 116 ? -14.905 -6.126 5.850 1.00 96.44 116 ILE A C 1
ATOM 852 O O . ILE A 1 116 ? -14.646 -6.156 4.646 1.00 96.44 116 ILE A O 1
ATOM 856 N N . SER A 1 117 ? -13.984 -5.814 6.767 1.00 96.00 117 SER A N 1
ATOM 857 C CA . SER A 1 117 ? -12.623 -5.416 6.390 1.00 96.00 117 SER A CA 1
ATOM 858 C C . SER A 1 117 ? -11.864 -6.532 5.663 1.00 96.00 117 SER A C 1
ATOM 860 O O . SER A 1 117 ? -11.173 -6.262 4.682 1.00 96.00 117 SER A O 1
ATOM 862 N N . THR A 1 118 ? -12.040 -7.786 6.085 1.00 96.88 118 THR A N 1
ATOM 863 C CA . THR A 1 118 ? -11.363 -8.951 5.500 1.00 96.88 118 THR A CA 1
ATOM 864 C C . THR A 1 118 ? -11.855 -9.236 4.085 1.00 96.88 118 THR A C 1
ATOM 866 O O . THR A 1 118 ? -11.047 -9.365 3.165 1.00 96.88 118 THR A O 1
ATOM 869 N N . GLN A 1 119 ? -13.174 -9.312 3.886 1.00 95.94 119 GLN A N 1
ATOM 870 C CA . GLN A 1 119 ? -13.765 -9.587 2.575 1.00 95.94 119 GLN A CA 1
ATOM 871 C C . GLN A 1 119 ? -13.434 -8.478 1.575 1.00 95.94 119 GLN A C 1
ATOM 873 O O . GLN A 1 119 ? -13.037 -8.765 0.442 1.00 95.94 119 GLN A O 1
ATOM 878 N N . ALA A 1 120 ? -13.532 -7.216 2.005 1.00 94.88 120 ALA A N 1
ATOM 879 C CA . ALA A 1 120 ? -13.176 -6.081 1.166 1.00 94.88 120 ALA A CA 1
ATOM 880 C C . ALA A 1 120 ? -11.687 -6.102 0.793 1.00 94.88 120 ALA A C 1
ATOM 882 O O . ALA A 1 120 ? -11.358 -5.985 -0.385 1.00 94.88 120 ALA A O 1
ATOM 883 N N . ALA A 1 121 ? -10.786 -6.320 1.758 1.00 94.62 121 ALA A N 1
ATOM 884 C CA . ALA A 1 121 ? -9.349 -6.364 1.496 1.00 94.62 121 ALA A CA 1
ATOM 885 C C . ALA A 1 121 ? -8.969 -7.477 0.507 1.00 94.62 121 ALA A C 1
ATOM 887 O O . ALA A 1 121 ? -8.258 -7.215 -0.463 1.00 94.62 121 ALA A O 1
ATOM 888 N N . LEU A 1 122 ? -9.473 -8.701 0.705 1.00 94.81 122 LEU A N 1
ATOM 889 C CA . LEU A 1 122 ? -9.159 -9.840 -0.164 1.00 94.81 122 LEU A CA 1
ATOM 890 C C . LEU A 1 122 ? -9.654 -9.632 -1.597 1.00 94.81 122 LEU A C 1
ATOM 892 O O . LEU A 1 122 ? -8.942 -9.944 -2.551 1.00 94.81 122 LEU A O 1
ATOM 896 N N . LYS A 1 123 ? -10.864 -9.093 -1.760 1.00 94.31 123 LYS A N 1
ATOM 897 C CA . LYS A 1 123 ? -11.457 -8.872 -3.079 1.00 94.31 123 LYS A CA 1
ATOM 898 C C . LYS A 1 123 ? -10.800 -7.706 -3.814 1.00 94.31 123 LYS A C 1
ATOM 900 O O . LYS A 1 123 ? -10.467 -7.823 -4.991 1.00 94.31 123 LYS A O 1
ATOM 905 N N . GLU A 1 124 ? -10.628 -6.580 -3.131 1.00 94.25 124 GLU A N 1
ATOM 906 C CA . GLU A 1 124 ? -10.200 -5.333 -3.759 1.00 94.25 124 GLU A CA 1
ATOM 907 C C . GLU A 1 124 ? -8.684 -5.286 -4.018 1.00 94.25 124 GLU A C 1
ATOM 909 O O . GLU A 1 124 ? -8.253 -4.610 -4.948 1.00 94.25 124 GLU A O 1
ATOM 914 N N . MET A 1 125 ? -7.864 -6.046 -3.275 1.00 93.06 125 MET A N 1
ATOM 915 C CA . MET A 1 125 ? -6.409 -6.114 -3.492 1.00 93.06 125 MET A CA 1
ATOM 916 C C . MET A 1 125 ? -6.023 -6.795 -4.818 1.00 93.06 125 MET A C 1
ATOM 918 O O . MET A 1 125 ? -4.955 -6.513 -5.368 1.00 93.06 125 MET A O 1
ATOM 922 N N . MET A 1 126 ? -6.884 -7.666 -5.357 1.00 94.50 126 MET A N 1
ATOM 923 C CA . MET A 1 126 ? -6.578 -8.454 -6.556 1.00 94.50 126 MET A CA 1
ATOM 924 C C . MET A 1 126 ? -6.288 -7.585 -7.780 1.00 94.50 126 MET A C 1
ATOM 926 O O . MET A 1 126 ? -5.334 -7.854 -8.506 1.00 94.50 126 MET A O 1
ATOM 930 N N . LEU A 1 127 ? -7.083 -6.538 -8.011 1.00 93.69 127 LEU A N 1
ATOM 931 C CA . LEU A 1 127 ? -6.947 -5.702 -9.205 1.00 93.69 127 LEU A CA 1
ATOM 932 C C . LEU A 1 127 ? -5.660 -4.847 -9.181 1.00 93.69 127 LEU A C 1
ATOM 934 O O . LEU A 1 127 ? -4.885 -4.950 -10.135 1.00 93.69 127 LEU A O 1
ATOM 938 N N . PRO A 1 128 ? -5.365 -4.056 -8.126 1.00 94.00 128 PRO A N 1
ATOM 939 C CA . PRO A 1 128 ? -4.110 -3.311 -8.039 1.00 94.00 128 PRO A CA 1
ATOM 940 C C . PRO A 1 128 ? -2.877 -4.222 -8.062 1.00 94.00 128 PRO A C 1
ATOM 942 O O . PRO A 1 128 ? -1.883 -3.878 -8.698 1.00 94.00 128 PRO A O 1
ATOM 945 N N . GLY A 1 129 ? -2.941 -5.392 -7.412 1.00 93.31 129 GLY A N 1
ATOM 946 C CA . GLY A 1 129 ? -1.843 -6.362 -7.400 1.00 93.31 129 GLY A CA 1
ATOM 947 C C . GLY A 1 129 ? -1.601 -7.020 -8.761 1.00 93.31 129 GLY A C 1
ATOM 948 O O . GLY A 1 129 ? -0.463 -7.127 -9.206 1.00 93.31 129 GLY A O 1
ATOM 949 N N . ALA A 1 130 ? -2.661 -7.419 -9.468 1.00 95.06 130 ALA A N 1
ATOM 950 C CA . ALA A 1 130 ? -2.527 -7.971 -10.814 1.00 95.06 130 ALA A CA 1
ATOM 951 C C . ALA A 1 130 ? -1.979 -6.928 -11.798 1.00 95.06 130 ALA A C 1
ATOM 953 O O . ALA A 1 130 ? -1.151 -7.259 -12.644 1.00 95.06 130 ALA A O 1
ATOM 954 N N . MET A 1 131 ? -2.393 -5.664 -11.664 1.00 94.25 131 MET A N 1
ATOM 955 C CA . MET A 1 131 ? -1.939 -4.572 -12.524 1.00 94.25 131 MET A CA 1
ATOM 956 C C . MET A 1 131 ? -0.420 -4.369 -12.460 1.00 94.25 131 MET A C 1
ATOM 958 O O . MET A 1 131 ? 0.202 -4.201 -13.506 1.00 94.25 131 MET A O 1
ATOM 962 N N . THR A 1 132 ? 0.198 -4.413 -11.275 1.00 91.44 132 THR A N 1
ATOM 963 C CA . THR A 1 132 ? 1.651 -4.188 -11.140 1.00 91.44 132 THR A CA 1
ATOM 964 C C . THR A 1 132 ? 2.488 -5.305 -11.761 1.00 91.44 132 THR A C 1
ATOM 966 O O . THR A 1 132 ? 3.568 -5.032 -12.279 1.00 91.44 132 THR A O 1
ATOM 969 N N . ILE A 1 133 ? 1.986 -6.544 -11.761 1.00 93.44 133 ILE A N 1
ATOM 970 C CA . ILE A 1 133 ? 2.662 -7.706 -12.357 1.00 93.44 133 ILE A CA 1
ATOM 971 C C . ILE A 1 133 ? 2.404 -7.781 -13.866 1.00 93.44 133 ILE A C 1
ATOM 973 O O . ILE A 1 133 ? 3.321 -8.027 -14.648 1.00 93.44 133 ILE A O 1
ATOM 977 N N . ALA A 1 134 ? 1.157 -7.568 -14.291 1.00 93.81 134 ALA A N 1
ATOM 978 C CA . ALA A 1 134 ? 0.768 -7.683 -15.691 1.00 93.81 134 ALA A CA 1
ATOM 979 C C . ALA A 1 134 ? 1.308 -6.528 -16.542 1.00 93.81 134 ALA A C 1
ATOM 981 O O . ALA A 1 134 ? 1.637 -6.738 -17.706 1.00 93.81 134 ALA A O 1
ATOM 982 N N . PHE A 1 135 ? 1.424 -5.319 -15.983 1.00 92.75 135 PHE A N 1
ATOM 983 C CA . PHE A 1 135 ? 1.790 -4.132 -16.755 1.00 92.75 135 PHE A CA 1
ATOM 984 C C . PHE A 1 135 ? 3.155 -4.248 -17.466 1.00 92.75 135 PHE A C 1
ATOM 986 O O . PHE A 1 135 ? 3.183 -4.063 -18.685 1.00 92.75 135 PHE A O 1
ATOM 993 N N . PRO A 1 136 ? 4.267 -4.630 -16.801 1.00 90.38 136 PRO A N 1
ATOM 994 C CA . PRO A 1 136 ? 5.545 -4.830 -17.488 1.00 90.38 136 PRO A CA 1
ATOM 995 C C . PRO A 1 136 ? 5.496 -5.924 -18.564 1.00 90.38 136 PRO A C 1
ATOM 997 O O . PRO A 1 136 ? 6.115 -5.772 -19.613 1.00 90.38 136 PRO A O 1
ATOM 1000 N N . LEU A 1 137 ? 4.735 -7.004 -18.335 1.00 91.81 137 LEU A N 1
ATOM 1001 C CA . LEU A 1 137 ? 4.578 -8.094 -19.305 1.00 91.81 137 LEU A CA 1
ATOM 1002 C C . LEU A 1 137 ? 3.842 -7.625 -20.563 1.00 91.81 137 LEU A C 1
ATOM 1004 O O . LEU A 1 137 ? 4.262 -7.933 -21.673 1.00 91.81 137 LEU A O 1
ATOM 1008 N N . VAL A 1 138 ? 2.767 -6.852 -20.395 1.00 91.94 138 VAL A N 1
ATOM 1009 C CA . VAL A 1 138 ? 1.999 -6.297 -21.515 1.00 91.94 138 VAL A CA 1
ATOM 1010 C C . VAL A 1 138 ? 2.861 -5.338 -22.331 1.00 91.94 138 VAL A C 1
ATOM 1012 O O . VAL A 1 138 ? 2.923 -5.480 -23.547 1.00 91.94 138 VAL A O 1
ATOM 1015 N N . ILE A 1 139 ? 3.572 -4.411 -21.681 1.00 89.75 139 ILE A N 1
ATOM 1016 C CA . ILE A 1 139 ? 4.456 -3.461 -22.376 1.00 89.75 139 ILE A CA 1
ATOM 1017 C C . ILE A 1 139 ? 5.620 -4.176 -23.077 1.00 89.75 139 ILE A C 1
ATOM 1019 O O . ILE A 1 139 ? 6.023 -3.760 -24.157 1.00 89.75 139 ILE A O 1
ATOM 1023 N N . GLY A 1 140 ? 6.152 -5.254 -22.495 1.00 85.69 140 GLY A N 1
ATOM 1024 C CA . GLY A 1 140 ? 7.245 -6.020 -23.098 1.00 85.69 140 GLY A CA 1
ATOM 1025 C C . GLY A 1 140 ? 6.833 -6.887 -24.293 1.00 85.69 140 GLY A C 1
ATOM 1026 O O . GLY A 1 140 ? 7.663 -7.149 -25.160 1.00 85.69 140 GLY A O 1
ATOM 1027 N N . LEU A 1 141 ? 5.577 -7.346 -24.348 1.00 88.50 141 LEU A N 1
ATOM 1028 C CA . LEU A 1 141 ? 5.079 -8.237 -25.405 1.00 88.50 141 LEU A CA 1
ATOM 1029 C C . LEU A 1 141 ? 4.330 -7.504 -26.522 1.00 88.50 141 LEU A C 1
ATOM 1031 O O . LEU A 1 141 ? 4.292 -7.995 -27.650 1.00 88.50 141 LEU A O 1
ATOM 1035 N N . VAL A 1 142 ? 3.710 -6.360 -26.223 1.00 83.75 142 VAL A N 1
ATOM 1036 C CA . VAL A 1 142 ? 2.989 -5.560 -27.217 1.00 83.75 142 VAL A CA 1
ATOM 1037 C C . VAL A 1 142 ? 3.972 -4.598 -27.888 1.00 83.75 142 VAL A C 1
ATOM 1039 O O . VAL A 1 142 ? 4.529 -3.739 -27.206 1.00 83.75 142 VAL A O 1
ATOM 1042 N N . PRO A 1 143 ? 4.180 -4.692 -29.214 1.00 64.81 143 PRO A N 1
ATOM 1043 C CA . PRO A 1 143 ? 4.996 -3.720 -29.924 1.00 64.81 143 PRO A CA 1
ATOM 1044 C C . PRO A 1 143 ? 4.280 -2.360 -29.926 1.00 64.81 143 PRO A C 1
ATOM 1046 O O . PRO A 1 143 ? 3.223 -2.209 -30.540 1.00 64.81 143 PRO A O 1
ATOM 1049 N N . LEU A 1 144 ? 4.856 -1.398 -29.202 1.00 60.53 144 LEU A N 1
ATOM 1050 C CA . LEU A 1 144 ? 4.538 0.035 -29.249 1.00 60.53 144 LEU A CA 1
ATOM 1051 C C . LEU A 1 144 ? 5.387 0.731 -30.310 1.00 60.53 144 LEU A C 1
ATOM 1053 O O . LEU A 1 144 ? 6.605 0.436 -30.371 1.00 60.53 144 LEU A O 1
#

Foldseek 3Di:
DDPVVVVVVVVVVVVVVVVVVVVVVVVVVVVVVVVVVVVVVVCVVVVPPDQDCPPPLSVVVVVVVVCLVVVLVVLVVVLVVVLVVVLVVQVVCQVVPFPCVVVVRTDGPVVVNVVSVVVSCVVSVVPSVCCVVVVVVCSVPDDD

Secondary structure (DSSP, 8-state):
--HHHHHHHHHHHHHHHHHHHHHHHHHHHHHHHHHHHHHHHHHHHHT-S---TTSHHHHHHHHHHHHHHHHHHHHHHHHHHHHHHHHHHHHHHHHHHSTTTTTT-SPP-HHHHHHHHHHHHHHHTHHHHHHHHHHHHHHHHS--